Protein AF-A0A183Q4T2-F1 (afdb_monomer)

Foldseek 3Di:
DDPPPDDDPPLVQWDADPVRQDIDGDDDLWAFDDDDPDDDDDDDDDDDDDDPDDPPGHDQDDDDDDPPDDGGHHPPD

Organism: NCBI:txid31246

Radius of gyration: 13.68 Å; Cα contacts (8 Å, |Δi|>4): 52; chains: 1; bounding box: 33×28×32 Å

Secondary structure (DSSP, 8-state):
--TT-SPPPPBTTEEE-TTS--EEE-SSS-------S----SS------------S-S--------TT--SSS-TT-

Structure (mmCIF, N/CA/C/O backbone):
data_AF-A0A183Q4T2-F1
#
_entry.id   AF-A0A183Q4T2-F1
#
loop_
_atom_site.group_PDB
_atom_site.id
_atom_site.type_symbol
_atom_site.label_atom_id
_atom_site.label_alt_id
_atom_site.label_comp_id
_atom_site.label_asym_id
_atom_site.label_entity_id
_atom_site.label_seq_id
_atom_site.pdbx_PDB_ins_code
_atom_site.Cartn_x
_atom_site.Cartn_y
_atom_site.Cartn_z
_atom_site.occupancy
_atom_site.B_iso_or_equiv
_atom_site.auth_seq_id
_atom_site.auth_comp_id
_atom_site.auth_asym_id
_atom_site.auth_atom_id
_atom_site.pdbx_PDB_model_num
ATOM 1 N N . MET A 1 1 ? 19.378 20.097 -3.378 1.00 36.38 1 MET A N 1
ATOM 2 C CA . MET A 1 1 ? 18.435 19.963 -2.248 1.00 36.38 1 MET A CA 1
ATOM 3 C C . MET A 1 1 ? 17.122 19.466 -2.819 1.00 36.38 1 MET A C 1
ATOM 5 O O . MET A 1 1 ? 16.557 20.156 -3.655 1.00 36.38 1 MET A O 1
ATOM 9 N N . ASN A 1 2 ? 16.722 18.239 -2.484 1.00 38.09 2 ASN A N 1
ATOM 10 C CA . ASN A 1 2 ? 15.482 17.636 -2.968 1.00 38.09 2 ASN A CA 1
ATOM 11 C C . ASN A 1 2 ? 14.319 18.185 -2.115 1.00 38.09 2 ASN A C 1
ATOM 13 O O . ASN A 1 2 ? 14.358 17.996 -0.901 1.00 38.09 2 ASN A O 1
ATOM 17 N N . PRO A 1 3 ? 13.320 18.879 -2.686 1.00 42.75 3 PRO A N 1
ATOM 18 C CA . PRO A 1 3 ? 12.222 19.487 -1.924 1.00 42.75 3 PRO A CA 1
ATOM 19 C C . PRO A 1 3 ? 11.253 18.474 -1.279 1.00 42.75 3 PRO A C 1
ATOM 21 O O . PRO A 1 3 ? 10.281 18.879 -0.652 1.00 42.75 3 PRO A O 1
ATOM 24 N N . LEU A 1 4 ? 11.516 17.169 -1.403 1.00 50.72 4 LEU A N 1
ATOM 25 C CA . LEU A 1 4 ? 10.677 16.083 -0.889 1.00 50.72 4 LEU A CA 1
ATOM 26 C C . LEU A 1 4 ? 11.041 15.604 0.530 1.00 50.72 4 LEU A C 1
ATOM 28 O O . LEU A 1 4 ? 10.414 14.680 1.028 1.00 50.72 4 LEU A O 1
ATOM 32 N N . SER A 1 5 ? 12.028 16.206 1.204 1.00 49.81 5 SER A N 1
ATOM 33 C CA . SER A 1 5 ? 12.470 15.773 2.545 1.00 49.81 5 SER A CA 1
ATOM 34 C C . SER A 1 5 ? 11.718 16.433 3.714 1.00 49.81 5 SER A C 1
ATOM 36 O O . SER A 1 5 ? 12.225 16.452 4.836 1.00 49.81 5 SER A O 1
ATOM 38 N N . GLY A 1 6 ? 10.555 17.039 3.465 1.00 43.97 6 GLY A N 1
ATOM 39 C CA . GLY A 1 6 ? 9.686 17.555 4.526 1.00 43.97 6 GLY A CA 1
ATOM 40 C C . GLY A 1 6 ? 8.815 16.438 5.110 1.00 43.97 6 GLY A C 1
ATOM 41 O O . GLY A 1 6 ? 8.436 15.535 4.364 1.00 43.97 6 GLY A O 1
ATOM 42 N N . PRO A 1 7 ? 8.470 16.470 6.413 1.00 50.00 7 PRO A N 1
ATOM 43 C CA . PRO A 1 7 ? 7.499 15.529 6.956 1.00 50.00 7 PRO A CA 1
ATOM 44 C C . PRO A 1 7 ? 6.192 15.678 6.169 1.00 50.00 7 PRO A C 1
ATOM 46 O O . PRO A 1 7 ? 5.695 16.795 5.996 1.00 50.00 7 PRO A O 1
ATOM 49 N N . ALA A 1 8 ? 5.668 14.563 5.654 1.00 51.12 8 ALA A N 1
ATOM 50 C CA . ALA A 1 8 ? 4.389 14.560 4.962 1.00 51.12 8 ALA A CA 1
ATOM 51 C C . ALA A 1 8 ? 3.329 15.212 5.872 1.00 51.12 8 ALA A C 1
ATOM 53 O O . ALA A 1 8 ? 3.339 14.961 7.083 1.00 51.12 8 ALA A O 1
ATOM 54 N N . PRO A 1 9 ? 2.445 16.075 5.334 1.00 49.47 9 PRO A N 1
ATOM 55 C CA . PRO A 1 9 ? 1.386 16.670 6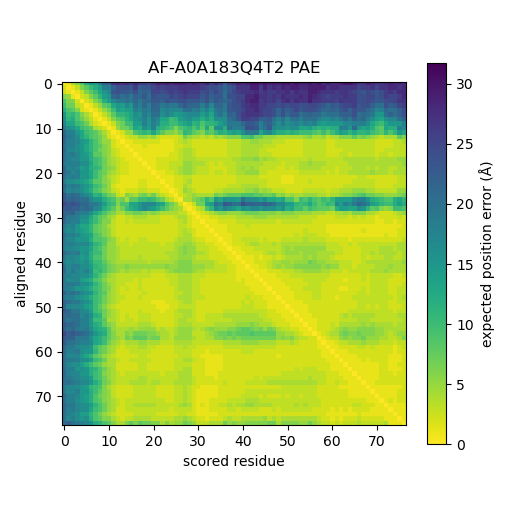.134 1.00 49.47 9 PRO A CA 1
ATOM 56 C C . PRO A 1 9 ? 0.589 15.557 6.829 1.00 49.47 9 PRO A C 1
ATOM 58 O O . PRO A 1 9 ? 0.413 14.488 6.234 1.00 49.47 9 PRO A O 1
ATOM 61 N N . PRO A 1 10 ? 0.129 15.777 8.074 1.00 56.12 10 PRO A N 1
ATOM 62 C CA . PRO A 1 10 ? -0.632 14.775 8.801 1.00 56.12 10 PRO A CA 1
ATOM 63 C C . PRO A 1 10 ? -1.816 14.337 7.943 1.00 56.12 10 PRO A C 1
ATOM 65 O O . PRO A 1 10 ? -2.643 15.151 7.527 1.00 56.12 10 PRO A O 1
ATOM 68 N N . ILE A 1 11 ? -1.864 13.046 7.631 1.00 63.72 11 ILE A N 1
ATOM 69 C CA . ILE A 1 11 ? -2.997 12.471 6.924 1.00 63.72 11 ILE A CA 1
ATOM 70 C C . ILE A 1 11 ? -4.091 12.361 7.970 1.00 63.72 11 ILE A C 1
ATOM 72 O O . ILE A 1 11 ? -3.991 11.543 8.879 1.00 63.72 11 ILE A O 1
ATOM 76 N N . ASN A 1 12 ? -5.098 13.230 7.893 1.00 74.19 12 ASN A N 1
ATOM 77 C CA . ASN A 1 12 ? -6.215 13.204 8.833 1.00 74.19 12 ASN A CA 1
ATOM 78 C C . ASN A 1 12 ? -6.787 11.784 8.899 1.00 74.19 12 ASN A C 1
ATOM 80 O O . ASN A 1 12 ? -7.340 11.306 7.911 1.00 74.19 12 ASN A O 1
ATOM 84 N N . GLY A 1 13 ? -6.640 11.126 10.047 1.00 84.00 13 GLY A N 1
ATOM 85 C CA . GLY A 1 13 ? -7.131 9.771 10.282 1.00 84.00 13 GLY A CA 1
ATOM 86 C C . GLY A 1 13 ? -6.112 8.638 10.105 1.00 84.00 13 GLY A C 1
ATOM 87 O O . GLY A 1 13 ? -6.430 7.506 10.449 1.00 84.00 13 GLY A O 1
ATOM 88 N N . LEU A 1 14 ? -4.888 8.894 9.623 1.00 90.06 14 LEU A N 1
ATOM 89 C CA . LEU A 1 14 ? -3.823 7.886 9.511 1.00 90.06 14 LEU A CA 1
ATOM 90 C C . LEU A 1 14 ? -2.533 8.372 10.182 1.00 90.06 14 LEU A C 1
ATOM 92 O O . LEU A 1 14 ? -2.070 9.488 9.949 1.00 90.06 14 LEU A O 1
ATOM 96 N N . LYS A 1 15 ? -1.899 7.502 10.970 1.00 90.88 15 LYS A N 1
ATOM 97 C CA . LYS A 1 15 ? -0.559 7.720 11.521 1.00 90.88 15 LYS A CA 1
ATOM 98 C C . LYS A 1 15 ? 0.414 6.703 10.953 1.00 90.88 15 LYS A C 1
ATOM 100 O O . LYS A 1 15 ? 0.231 5.499 11.126 1.00 90.88 15 LYS A O 1
ATOM 105 N N . LEU A 1 16 ? 1.468 7.230 10.345 1.00 91.81 16 LEU A N 1
ATOM 106 C CA . LEU A 1 16 ? 2.633 6.491 9.883 1.00 91.81 16 LEU A CA 1
ATOM 107 C C . LEU A 1 16 ? 3.693 6.443 10.995 1.00 91.81 16 LEU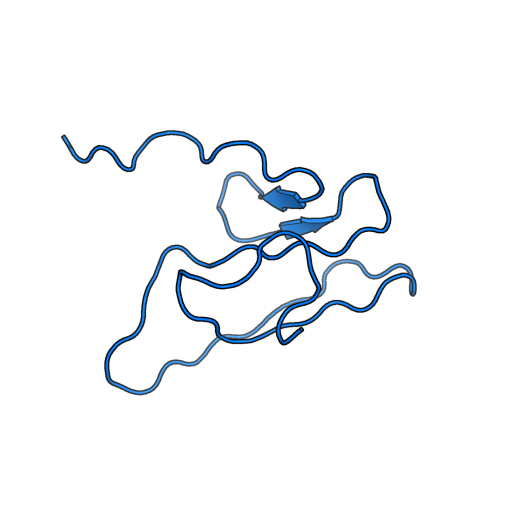 A C 1
ATOM 109 O O . LEU A 1 16 ? 3.903 7.433 11.705 1.00 91.81 16 LEU A O 1
ATOM 113 N N . SER A 1 17 ? 4.342 5.297 11.168 1.00 93.69 17 SER A N 1
ATOM 114 C CA . SER A 1 17 ? 5.518 5.144 12.024 1.00 93.69 17 SER A CA 1
ATOM 115 C C . SER A 1 17 ? 6.710 5.939 11.484 1.00 93.69 17 SER A C 1
ATOM 117 O O . SER A 1 17 ? 6.765 6.323 10.318 1.00 93.69 17 SER A O 1
ATOM 119 N N . SER A 1 18 ? 7.700 6.198 12.338 1.00 91.75 18 SER A N 1
ATOM 120 C CA . SER A 1 18 ? 8.887 6.974 11.955 1.00 91.75 18 SER A CA 1
ATOM 121 C C . SER A 1 18 ? 9.751 6.304 10.885 1.00 91.75 18 SER A C 1
ATOM 123 O O . SER A 1 18 ? 10.489 6.995 10.193 1.00 91.75 18 SER A O 1
ATOM 125 N N . ASP A 1 19 ? 9.689 4.976 10.775 1.00 93.00 19 ASP A N 1
ATOM 126 C CA . ASP A 1 19 ? 10.390 4.199 9.749 1.00 93.00 19 ASP A CA 1
ATOM 127 C C . ASP A 1 19 ? 9.603 4.083 8.433 1.00 93.00 19 ASP A C 1
ATOM 129 O O . ASP A 1 19 ? 10.138 3.577 7.453 1.00 93.00 19 ASP A O 1
ATOM 133 N N . GLY A 1 20 ? 8.355 4.563 8.393 1.00 90.62 20 GLY A N 1
ATOM 134 C CA . GLY A 1 20 ? 7.505 4.492 7.209 1.00 90.62 20 GLY A CA 1
ATOM 135 C C . GLY A 1 20 ? 6.905 3.111 6.920 1.00 90.62 20 GLY A C 1
ATOM 136 O O . GLY A 1 20 ? 6.254 2.959 5.889 1.00 90.62 20 GLY A O 1
ATOM 137 N N . CYS A 1 21 ? 7.087 2.120 7.799 1.00 92.25 21 CYS A N 1
ATOM 138 C CA . CYS A 1 21 ? 6.710 0.725 7.534 1.00 92.25 21 CYS A CA 1
ATOM 139 C C . CYS A 1 21 ? 5.401 0.278 8.203 1.00 92.25 21 CYS A C 1
ATOM 141 O O . CYS A 1 21 ? 4.836 -0.740 7.805 1.00 92.25 21 CYS A O 1
ATOM 143 N N . THR A 1 22 ? 4.889 1.032 9.179 1.00 94.62 22 THR A N 1
ATOM 144 C CA . THR A 1 22 ? 3.662 0.696 9.914 1.00 94.62 22 THR A CA 1
ATOM 145 C C . THR A 1 22 ? 2.672 1.850 9.848 1.00 94.62 22 THR A C 1
ATOM 147 O O . THR A 1 22 ? 2.989 3.000 10.157 1.00 94.62 22 THR A O 1
ATOM 150 N N . ILE A 1 23 ? 1.434 1.539 9.471 1.00 93.62 23 ILE A N 1
ATOM 151 C CA . ILE A 1 23 ? 0.343 2.508 9.361 1.00 93.62 23 ILE A CA 1
ATOM 152 C C . ILE A 1 23 ? -0.770 2.084 10.309 1.00 93.62 23 ILE A C 1
ATOM 154 O O . ILE A 1 23 ? -1.166 0.923 10.337 1.00 93.62 23 ILE A O 1
ATOM 158 N N . SER A 1 24 ? -1.295 3.041 11.067 1.00 91.62 24 SER A N 1
ATOM 159 C CA . SER A 1 24 ? -2.460 2.848 11.931 1.00 91.62 24 SER A CA 1
ATOM 160 C C . SER A 1 24 ? -3.532 3.874 11.597 1.00 91.62 24 SER A C 1
ATOM 162 O O . SER A 1 24 ? -3.226 5.053 11.404 1.00 91.62 24 SER A O 1
ATOM 164 N N . ALA A 1 25 ? -4.788 3.437 11.541 1.00 88.69 25 ALA A N 1
ATOM 165 C CA . ALA A 1 25 ? -5.915 4.357 11.537 1.00 88.69 25 ALA A CA 1
ATOM 166 C C . ALA A 1 25 ? -6.064 4.995 12.925 1.00 88.69 25 ALA A C 1
ATOM 168 O O . ALA A 1 25 ? -5.862 4.340 13.949 1.00 88.69 25 ALA A O 1
ATOM 169 N N . GLN A 1 26 ? -6.378 6.285 12.962 1.00 83.75 26 GLN A N 1
ATOM 170 C CA . GLN A 1 26 ? -6.560 7.056 14.185 1.00 83.75 26 GLN A CA 1
ATOM 171 C C . GLN A 1 26 ? -7.859 7.846 14.124 1.00 83.75 26 GLN A C 1
ATOM 173 O O . GLN A 1 26 ? -8.121 8.524 13.139 1.00 83.75 26 GLN A O 1
ATOM 178 N N . GLY A 1 27 ? -8.620 7.856 15.214 1.00 74.38 27 GLY A N 1
ATOM 179 C CA . GLY A 1 27 ? -9.820 8.686 15.298 1.00 74.38 27 GLY A CA 1
ATOM 180 C C . GLY A 1 27 ? -10.989 8.129 14.483 1.00 74.38 27 GLY A C 1
ATOM 181 O O . GLY A 1 27 ? -11.411 7.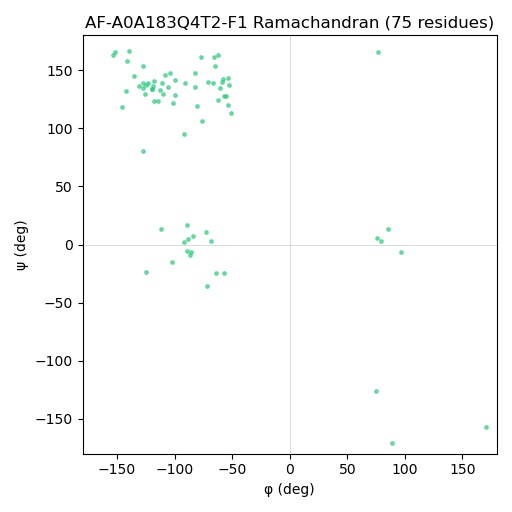001 14.728 1.00 74.38 27 GLY A O 1
ATOM 182 N N . ASP A 1 28 ? -11.549 8.958 13.599 1.00 62.62 28 ASP A N 1
ATOM 183 C CA . ASP A 1 28 ? -12.859 8.756 12.971 1.00 62.62 28 ASP A CA 1
ATOM 184 C C . ASP A 1 28 ? -12.946 7.523 12.059 1.00 62.62 28 ASP A C 1
ATOM 186 O O . ASP A 1 28 ? -11.973 7.085 11.452 1.00 62.62 28 ASP A O 1
ATOM 190 N N . LEU A 1 29 ? -14.169 7.001 11.923 1.00 68.50 29 LEU A N 1
ATOM 191 C CA . LEU A 1 29 ? -14.538 5.829 11.114 1.00 68.50 29 LEU A CA 1
ATOM 192 C C . LEU A 1 29 ? -14.516 6.084 9.592 1.00 68.50 29 LEU A C 1
ATOM 194 O O . LEU A 1 29 ? -15.061 5.283 8.834 1.00 68.50 29 LEU A O 1
ATOM 198 N N . GLU A 1 30 ? -13.967 7.212 9.139 1.00 85.56 30 GLU A N 1
ATOM 199 C CA . GLU A 1 30 ? -13.912 7.540 7.715 1.00 85.56 30 GLU A CA 1
ATOM 200 C C . GLU A 1 30 ? -12.736 6.849 7.030 1.00 85.56 30 GLU A C 1
ATOM 202 O O . GLU A 1 30 ? -11.601 6.888 7.507 1.00 85.56 30 GLU A O 1
ATOM 207 N N . ASP A 1 31 ? -12.996 6.287 5.853 1.00 89.38 31 ASP A N 1
ATOM 208 C CA . ASP A 1 31 ? -11.949 5.692 5.037 1.00 89.38 31 ASP A CA 1
ATOM 209 C C . ASP A 1 31 ? -10.970 6.756 4.519 1.00 89.38 31 ASP A C 1
ATOM 211 O O . ASP A 1 31 ? -11.341 7.852 4.079 1.00 89.38 31 ASP A O 1
ATOM 215 N N . ARG A 1 32 ? -9.685 6.401 4.546 1.00 92.50 32 ARG A N 1
ATOM 216 C CA . ARG A 1 32 ? -8.582 7.230 4.061 1.00 92.50 32 ARG A CA 1
ATOM 217 C C . ARG A 1 32 ? -7.620 6.387 3.239 1.00 92.50 32 ARG A C 1
ATOM 219 O O . ARG A 1 32 ? -7.368 5.231 3.571 1.00 92.50 32 ARG A O 1
ATOM 226 N N . VAL A 1 33 ? -7.035 6.990 2.204 1.00 93.88 33 VAL A N 1
ATOM 227 C CA . VAL A 1 33 ? -5.993 6.350 1.384 1.00 93.88 33 VAL A CA 1
ATOM 228 C C . VAL A 1 33 ? -4.647 7.016 1.629 1.00 93.88 33 VAL A C 1
ATOM 230 O O . VAL A 1 33 ? -4.497 8.232 1.494 1.00 93.88 33 VAL A O 1
ATOM 233 N N . LEU A 1 34 ? -3.648 6.186 1.915 1.00 94.25 34 LEU A N 1
ATOM 234 C CA . LEU A 1 34 ? -2.234 6.534 1.860 1.00 94.25 34 LEU A CA 1
ATOM 235 C C . LEU A 1 34 ? -1.590 5.782 0.689 1.00 94.25 34 LEU A C 1
ATOM 237 O O . LEU A 1 34 ? -1.891 4.614 0.454 1.00 94.25 34 LEU A O 1
ATOM 241 N N . LEU A 1 35 ? -0.711 6.464 -0.044 1.00 94.88 35 LEU A N 1
ATOM 242 C CA . LEU A 1 35 ? 0.103 5.869 -1.102 1.00 94.88 35 LEU A CA 1
ATOM 243 C C . LEU A 1 35 ? 1.536 5.688 -0.606 1.00 94.88 35 LEU A C 1
ATOM 245 O O . LEU A 1 35 ? 2.026 6.520 0.157 1.00 94.88 35 LEU A O 1
ATOM 249 N N . GLY A 1 36 ? 2.201 4.636 -1.084 1.00 92.62 36 GLY A N 1
ATOM 250 C CA . GLY A 1 36 ? 3.652 4.515 -0.963 1.00 92.62 36 GLY A CA 1
ATOM 251 C C . GLY A 1 36 ? 4.376 5.636 -1.715 1.00 92.62 36 GLY A C 1
ATOM 252 O O . GLY A 1 36 ? 3.802 6.314 -2.570 1.00 92.62 36 GLY A O 1
ATOM 253 N N . ASP A 1 37 ? 5.648 5.828 -1.393 1.00 90.69 37 ASP A N 1
ATOM 254 C CA . ASP A 1 37 ? 6.518 6.845 -1.991 1.00 90.69 37 ASP A CA 1
ATOM 255 C C . ASP A 1 37 ? 7.205 6.381 -3.289 1.00 90.69 37 ASP A C 1
ATOM 257 O O . ASP A 1 37 ? 7.785 7.194 -4.012 1.00 90.69 37 ASP A O 1
ATOM 261 N N . VAL A 1 38 ? 7.092 5.094 -3.627 1.00 91.88 38 VAL A N 1
ATOM 262 C CA . VAL A 1 38 ? 7.597 4.511 -4.874 1.00 91.88 38 VAL A CA 1
ATOM 263 C C . VAL A 1 38 ? 6.468 4.360 -5.893 1.00 91.88 38 VAL A C 1
ATOM 265 O O . VAL A 1 38 ? 5.428 3.764 -5.621 1.00 91.88 38 VAL A O 1
ATOM 268 N N . CYS A 1 39 ? 6.699 4.871 -7.103 1.00 94.62 39 CYS A N 1
ATOM 269 C CA . CYS A 1 39 ? 5.826 4.662 -8.257 1.00 94.62 39 CYS A CA 1
ATOM 270 C C . CYS A 1 39 ? 6.399 3.569 -9.165 1.00 94.62 39 CYS A C 1
ATOM 272 O O . CYS A 1 39 ? 7.603 3.533 -9.414 1.00 94.62 39 CYS A O 1
ATOM 274 N N . PHE A 1 40 ? 5.527 2.728 -9.719 1.00 94.81 40 PHE A N 1
ATOM 275 C CA . PHE A 1 40 ? 5.900 1.698 -10.688 1.00 94.81 40 PHE A CA 1
ATOM 276 C C . PHE A 1 40 ? 5.463 2.101 -12.098 1.00 94.81 40 PHE A C 1
ATOM 278 O O . PHE A 1 40 ? 4.333 2.546 -12.296 1.00 94.81 40 PHE A O 1
ATOM 285 N N . SER A 1 41 ? 6.342 1.912 -13.080 1.00 95.62 41 SER A N 1
ATOM 286 C CA . SER A 1 41 ? 6.045 2.135 -14.505 1.00 95.62 41 SER A CA 1
ATOM 287 C C . SER A 1 41 ? 6.318 0.912 -15.380 1.00 95.62 41 SER A C 1
ATOM 289 O O . SER A 1 41 ? 5.732 0.789 -16.451 1.00 95.62 41 SER A O 1
ATOM 291 N N . GLU A 1 42 ? 7.192 0.006 -14.936 1.00 96.69 42 GLU A N 1
ATOM 292 C CA . GLU A 1 42 ? 7.583 -1.207 -15.656 1.00 96.69 42 GLU A CA 1
ATOM 293 C C . GLU A 1 42 ? 8.052 -2.309 -14.692 1.00 96.69 42 GLU A C 1
ATOM 295 O O . GLU A 1 42 ? 8.382 -2.030 -13.538 1.00 96.69 42 GLU A O 1
ATOM 300 N N . GLY A 1 43 ? 8.098 -3.556 -15.171 1.00 97.25 43 GLY A N 1
ATOM 301 C CA . GLY A 1 43 ? 8.557 -4.721 -14.405 1.00 97.25 43 GLY A CA 1
ATOM 302 C C . GLY A 1 43 ? 7.464 -5.434 -13.601 1.00 97.25 43 GLY A C 1
ATOM 303 O O . GLY A 1 43 ? 6.272 -5.176 -13.766 1.00 97.25 43 GLY A O 1
ATOM 304 N N . ILE A 1 44 ? 7.889 -6.371 -12.746 1.00 97.69 44 ILE A N 1
ATOM 305 C CA . ILE A 1 44 ? 7.026 -7.132 -11.833 1.00 97.69 44 ILE A CA 1
ATOM 306 C C . ILE A 1 44 ? 7.461 -6.806 -10.409 1.00 97.69 44 ILE A C 1
ATOM 308 O O . ILE A 1 44 ? 8.622 -7.008 -10.056 1.00 97.69 44 ILE A O 1
ATOM 312 N N . HIS A 1 45 ? 6.519 -6.328 -9.601 1.00 97.19 45 HIS A N 1
ATOM 313 C CA . HIS A 1 45 ? 6.755 -5.911 -8.221 1.00 97.19 45 HIS A CA 1
ATOM 314 C C . HIS A 1 45 ? 5.906 -6.764 -7.288 1.00 97.19 45 HIS A C 1
ATOM 316 O O . HIS A 1 45 ? 4.734 -7.013 -7.571 1.00 97.19 45 HIS A O 1
ATOM 322 N N . TYR A 1 46 ? 6.507 -7.216 -6.192 1.00 96.19 46 TYR A N 1
ATOM 323 C CA . TYR A 1 46 ? 5.850 -8.016 -5.166 1.00 96.19 46 TYR A CA 1
ATOM 324 C C . TYR A 1 46 ? 6.081 -7.377 -3.805 1.00 96.19 46 TYR A C 1
ATOM 326 O O . TYR A 1 46 ? 7.187 -6.924 -3.505 1.00 96.19 46 TYR A O 1
ATOM 334 N N . TRP A 1 47 ? 5.041 -7.365 -2.985 1.00 95.38 47 TRP A N 1
ATOM 335 C CA . TRP A 1 47 ? 5.105 -6.946 -1.597 1.00 95.38 47 TRP A CA 1
ATOM 336 C C . TRP A 1 47 ? 4.031 -7.678 -0.801 1.00 95.38 47 TRP A C 1
ATOM 338 O O . TRP A 1 47 ? 3.094 -8.256 -1.355 1.00 95.38 47 TRP A O 1
ATOM 348 N N . GLU A 1 48 ? 4.168 -7.613 0.514 1.00 96.75 48 GLU A N 1
ATOM 349 C CA . GLU A 1 48 ? 3.245 -8.209 1.468 1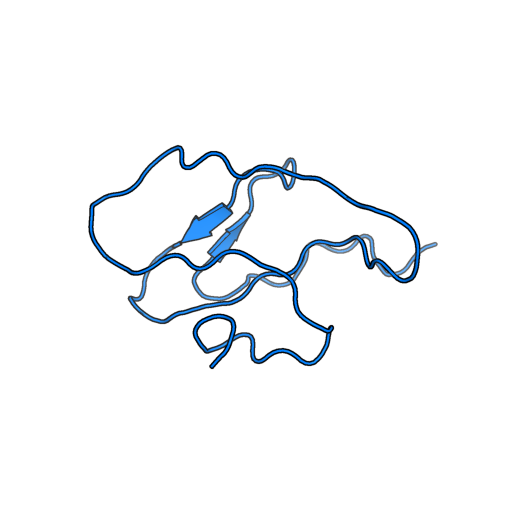.00 96.75 48 GLU A CA 1
ATOM 350 C C . GLU A 1 48 ? 2.805 -7.146 2.471 1.00 96.75 48 GLU A C 1
ATOM 352 O O . GLU A 1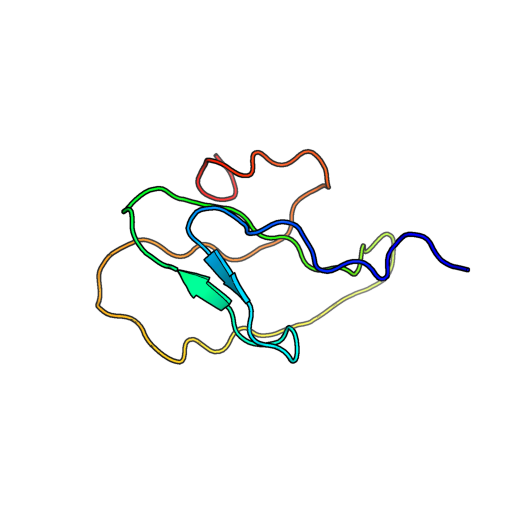 48 ? 3.528 -6.185 2.738 1.00 96.75 48 GLU A O 1
ATOM 357 N N . TRP A 1 49 ? 1.618 -7.333 3.040 1.00 94.81 49 TRP A N 1
ATOM 358 C CA . TRP A 1 49 ? 1.1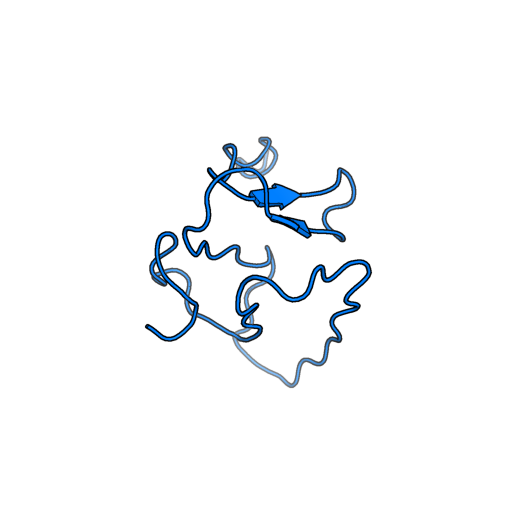45 -6.545 4.171 1.00 94.81 49 TRP A CA 1
ATOM 359 C C . TRP A 1 49 ? 1.045 -7.445 5.395 1.00 94.81 49 TRP A C 1
ATOM 361 O O . TRP A 1 49 ? 0.463 -8.528 5.326 1.00 94.81 49 TRP A O 1
ATOM 371 N N . ASN A 1 50 ? 1.574 -6.977 6.523 1.00 96.44 50 ASN A N 1
ATOM 372 C CA . ASN A 1 50 ? 1.372 -7.606 7.820 1.00 96.44 50 ASN A CA 1
ATOM 373 C C . ASN A 1 50 ? 0.317 -6.816 8.604 1.00 96.44 50 ASN A C 1
ATOM 375 O O . ASN A 1 50 ? 0.481 -5.619 8.838 1.00 96.44 50 ASN A O 1
ATOM 379 N N . VAL A 1 51 ? -0.769 -7.479 9.005 1.00 95.06 51 VAL A N 1
ATOM 380 C CA . VAL A 1 51 ? -1.804 -6.877 9.851 1.00 95.06 51 VAL A CA 1
ATOM 381 C C . VAL A 1 51 ? -1.469 -7.169 11.309 1.00 95.06 51 VAL A C 1
ATOM 383 O O . VAL A 1 51 ? -1.807 -8.224 11.839 1.00 95.06 51 VAL A O 1
ATOM 386 N N . GLU A 1 52 ? -0.802 -6.216 11.957 1.00 95.44 52 GLU A N 1
ATOM 387 C CA . GLU A 1 52 ? -0.373 -6.347 13.356 1.00 95.44 52 GLU A CA 1
ATOM 388 C C . GLU A 1 52 ? -1.542 -6.266 14.349 1.00 95.44 52 GLU A C 1
ATOM 390 O O . GLU A 1 52 ? -1.532 -6.933 15.383 1.00 95.44 52 GLU A O 1
ATOM 395 N N . GLN A 1 53 ? -2.551 -5.438 14.054 1.00 92.50 53 GLN A N 1
ATOM 396 C CA . GLN A 1 53 ? -3.727 -5.231 14.900 1.00 92.50 53 GLN A CA 1
ATOM 397 C C . GLN A 1 53 ? -4.979 -5.068 14.037 1.00 92.50 53 GLN A C 1
ATOM 399 O O . GLN A 1 53 ? -4.994 -4.281 13.093 1.00 92.50 53 GLN A O 1
ATOM 404 N N . TYR A 1 54 ? -6.043 -5.790 14.390 1.00 91.94 54 TYR A N 1
ATOM 405 C CA . TYR A 1 54 ? -7.365 -5.643 13.790 1.00 91.94 54 TYR A CA 1
ATOM 406 C C . TYR A 1 54 ? -8.430 -5.896 14.855 1.00 91.94 54 TYR A C 1
ATOM 408 O O . TYR A 1 54 ? -8.501 -6.982 15.428 1.00 91.94 54 TYR A O 1
ATOM 416 N N . ASP A 1 55 ? -9.246 -4.885 15.142 1.00 89.81 55 ASP A N 1
ATOM 417 C CA . ASP A 1 55 ? -10.285 -4.940 16.176 1.00 89.81 55 ASP A CA 1
ATOM 418 C C . ASP A 1 55 ? -11.631 -5.481 15.650 1.00 89.81 55 ASP A C 1
ATOM 420 O O . ASP A 1 55 ? -12.627 -5.496 16.377 1.00 89.81 55 ASP A O 1
ATOM 424 N N . GLY A 1 56 ? -11.672 -5.923 14.387 1.00 88.44 56 GLY A N 1
ATOM 425 C CA . GLY A 1 56 ? -12.881 -6.392 13.710 1.00 88.44 56 GLY A CA 1
ATOM 426 C C . GLY A 1 56 ? -13.791 -5.271 13.202 1.00 88.44 56 GLY A C 1
ATOM 427 O O . GLY A 1 56 ? -14.868 -5.561 12.679 1.00 88.44 56 GLY A O 1
ATOM 428 N N . LYS A 1 57 ? -13.396 -4.003 13.358 1.00 81.75 57 LYS A N 1
ATOM 429 C CA . LYS A 1 57 ? -14.137 -2.837 12.875 1.00 81.75 57 LYS A CA 1
ATOM 430 C C . LYS A 1 57 ? -13.398 -2.220 11.690 1.00 81.75 57 LYS A C 1
ATOM 432 O O . LYS A 1 57 ? -12.175 -2.231 11.608 1.00 81.75 57 LYS A O 1
ATOM 437 N N . GLY A 1 58 ? -14.162 -1.686 10.742 1.00 82.62 58 GLY A N 1
ATOM 438 C CA . GLY A 1 58 ? -13.612 -1.172 9.488 1.00 82.62 58 GLY A CA 1
ATOM 439 C C . GLY A 1 58 ? -13.240 -2.272 8.487 1.00 82.62 58 GLY A C 1
ATOM 440 O O . GLY A 1 58 ? -13.196 -3.466 8.801 1.00 82.62 58 GLY A O 1
ATOM 441 N N . GLN A 1 59 ? -13.024 -1.851 7.244 1.00 88.19 59 GLN A N 1
ATOM 442 C CA . GLN A 1 59 ? -12.773 -2.727 6.100 1.00 88.19 59 GLN A CA 1
ATOM 443 C C . GLN A 1 59 ? -11.484 -2.274 5.397 1.00 88.19 59 GLN A C 1
ATOM 445 O O . GLN A 1 59 ? -11.554 -1.545 4.405 1.00 88.19 59 GLN A O 1
ATOM 450 N N . PRO A 1 60 ? -10.296 -2.649 5.916 1.00 91.56 60 PRO A N 1
ATOM 451 C CA . PRO A 1 60 ? -9.040 -2.238 5.303 1.00 91.56 60 PRO A CA 1
ATOM 452 C C . PRO A 1 60 ? -8.954 -2.774 3.872 1.00 91.56 60 PRO A C 1
ATOM 454 O O . PRO A 1 60 ? -9.255 -3.938 3.604 1.00 91.56 60 PRO A O 1
ATOM 457 N N . SER A 1 61 ? -8.539 -1.907 2.953 1.00 94.31 61 SER A N 1
ATOM 458 C CA . SER A 1 61 ? -8.358 -2.232 1.540 1.00 94.31 61 SER A CA 1
ATOM 459 C C . SER A 1 61 ? -6.905 -2.009 1.151 1.00 94.31 61 SER A C 1
ATOM 461 O O . SER A 1 61 ? -6.324 -0.971 1.463 1.00 94.31 61 SER A O 1
ATOM 463 N N . PHE A 1 62 ? -6.331 -2.976 0.445 1.00 9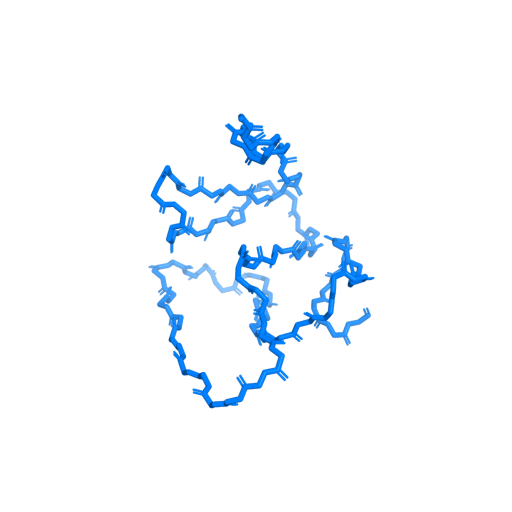5.94 62 PHE A N 1
ATOM 464 C CA . PHE A 1 62 ? -4.934 -2.972 0.026 1.00 95.94 62 PHE A CA 1
ATOM 465 C C . PHE A 1 62 ? -4.854 -3.102 -1.494 1.00 95.94 62 PHE A C 1
ATOM 467 O O . PHE A 1 62 ? -5.612 -3.869 -2.090 1.00 95.94 62 PHE A O 1
ATOM 474 N N . GLY A 1 63 ? -3.955 -2.364 -2.143 1.00 95.94 63 GLY A N 1
ATOM 475 C CA . GLY A 1 63 ? -3.842 -2.431 -3.596 1.00 95.94 63 GLY A CA 1
ATOM 476 C C . GLY A 1 63 ? -2.932 -1.375 -4.203 1.00 95.94 63 GLY A C 1
ATOM 477 O O . GLY A 1 63 ? -2.042 -0.841 -3.547 1.00 95.94 63 GLY A O 1
ATOM 478 N N . ILE A 1 64 ? -3.178 -1.101 -5.481 1.00 96.31 64 ILE A N 1
ATOM 479 C CA . ILE A 1 64 ? -2.432 -0.151 -6.307 1.00 96.31 64 ILE A CA 1
ATOM 480 C C . ILE A 1 64 ? -3.393 0.950 -6.737 1.00 96.31 64 ILE A C 1
ATOM 482 O O . ILE A 1 64 ? -4.539 0.673 -7.093 1.00 96.31 64 ILE A O 1
ATOM 486 N N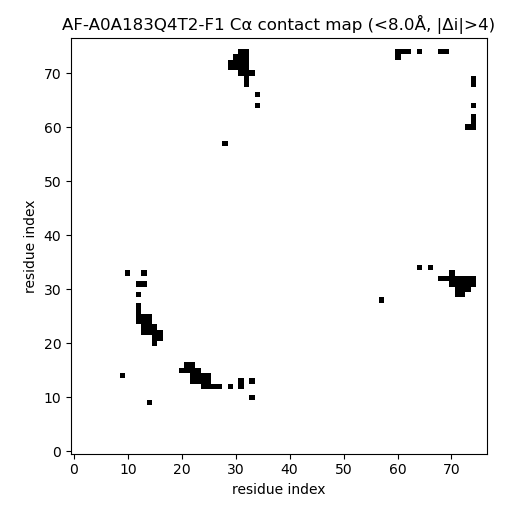 . ALA A 1 65 ? -2.923 2.192 -6.747 1.00 96.94 65 ALA A N 1
ATOM 487 C CA . ALA A 1 65 ? -3.666 3.305 -7.309 1.00 96.94 65 ALA A CA 1
ATOM 488 C C . ALA A 1 65 ? -2.730 4.263 -8.042 1.00 96.94 65 ALA A C 1
ATOM 490 O O . ALA A 1 65 ? -1.531 4.320 -7.771 1.00 96.94 65 ALA A O 1
ATOM 491 N N . LEU A 1 66 ? -3.301 5.038 -8.958 1.00 96.00 66 LEU A N 1
ATOM 492 C CA . LEU A 1 66 ? -2.601 6.166 -9.557 1.00 96.00 66 LEU A CA 1
ATOM 493 C C . LEU A 1 66 ? -2.579 7.354 -8.580 1.00 96.00 66 LEU A C 1
ATOM 495 O O . LEU A 1 66 ? -3.401 7.440 -7.665 1.00 96.00 66 LEU A O 1
ATOM 499 N N . ALA A 1 67 ? -1.671 8.304 -8.806 1.00 94.44 67 ALA A N 1
ATOM 500 C CA . ALA A 1 67 ? -1.469 9.458 -7.925 1.00 94.44 67 ALA A CA 1
ATOM 501 C C . ALA A 1 67 ? -2.733 10.321 -7.712 1.00 94.44 67 ALA A C 1
ATOM 503 O O . ALA A 1 67 ? -2.843 10.996 -6.690 1.00 94.44 67 ALA A O 1
ATOM 504 N N . GLN A 1 68 ? -3.688 10.289 -8.648 1.00 94.81 68 GLN A N 1
ATOM 505 C CA . GLN A 1 68 ? -4.953 11.029 -8.586 1.00 94.81 68 GLN A CA 1
ATOM 506 C C . GLN A 1 68 ? -6.073 10.347 -7.780 1.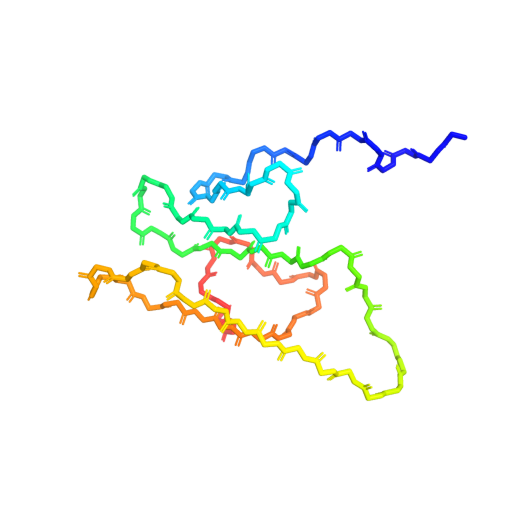00 94.81 68 GLN A C 1
ATOM 508 O O . GLN A 1 68 ? -7.213 10.804 -7.836 1.00 94.81 68 GLN A O 1
ATOM 513 N N . VAL A 1 69 ? -5.799 9.243 -7.077 1.00 96.25 69 VAL A N 1
ATOM 514 C CA . VAL A 1 69 ? -6.810 8.559 -6.252 1.00 96.25 69 VAL A CA 1
ATOM 515 C C . VAL A 1 69 ? -7.405 9.493 -5.187 1.00 96.25 69 VAL A C 1
ATOM 517 O O . VAL A 1 69 ? -6.695 10.306 -4.589 1.00 96.25 69 VAL A O 1
ATOM 520 N N . SER A 1 70 ? -8.710 9.358 -4.931 1.00 95.12 70 SER A N 1
ATOM 521 C CA . SER A 1 70 ? -9.386 10.049 -3.824 1.00 95.12 70 SER A CA 1
ATOM 522 C C . SER A 1 70 ? -8.779 9.591 -2.498 1.00 95.12 70 SER A C 1
ATOM 524 O O . SER A 1 70 ? -8.736 8.394 -2.222 1.00 95.12 70 SER A O 1
ATOM 526 N N . LYS A 1 71 ? -8.300 10.527 -1.673 1.00 92.62 71 LYS A N 1
ATOM 527 C CA . LYS A 1 71 ? -7.670 10.207 -0.375 1.00 92.62 71 LYS A CA 1
ATOM 528 C C . LYS A 1 71 ? -8.654 10.145 0.793 1.00 92.62 71 LYS A C 1
ATOM 530 O O . LYS A 1 71 ? -8.269 9.796 1.904 1.00 92.62 71 LYS A O 1
ATOM 535 N N . ASP A 1 72 ? -9.905 10.488 0.530 1.00 91.56 72 ASP A N 1
ATOM 536 C CA . ASP A 1 72 ? -11.015 10.680 1.462 1.00 91.56 72 ASP A CA 1
ATOM 537 C C . ASP A 1 72 ? -12.116 9.613 1.315 1.00 91.56 72 ASP A C 1
ATOM 539 O O . ASP A 1 72 ? -13.221 9.789 1.822 1.00 91.56 72 ASP A O 1
ATOM 543 N N . LYS A 1 73 ? -11.832 8.523 0.594 1.00 91.69 73 LYS A N 1
ATOM 544 C CA . LYS A 1 73 ? -12.748 7.399 0.366 1.00 91.69 73 LYS A CA 1
ATOM 545 C C . LYS A 1 73 ? -12.003 6.077 0.450 1.00 91.69 73 LYS A C 1
ATOM 547 O O . LYS A 1 73 ? -10.780 6.045 0.378 1.00 91.69 73 LYS A O 1
ATOM 552 N N . MET A 1 74 ? -12.743 4.976 0.531 1.00 93.12 74 MET A N 1
ATOM 553 C CA . MET A 1 74 ? -12.166 3.639 0.422 1.00 93.12 74 MET A CA 1
ATOM 554 C C . MET A 1 74 ? -11.448 3.457 -0.923 1.00 93.12 74 MET A C 1
ATOM 556 O O . MET A 1 74 ? -11.949 3.874 -1.970 1.00 93.12 74 MET A O 1
ATOM 560 N N . LEU A 1 75 ? -10.289 2.795 -0.903 1.00 95.44 75 LEU A N 1
ATOM 561 C CA . LEU A 1 75 ? -9.536 2.479 -2.114 1.00 95.44 75 LEU A CA 1
ATOM 562 C C . LEU A 1 75 ? -10.413 1.701 -3.112 1.00 95.44 75 LEU A C 1
ATOM 564 O O . LEU A 1 75 ? -11.005 0.679 -2.774 1.00 95.44 75 LEU A O 1
ATOM 568 N N . GLY A 1 76 ? -10.477 2.186 -4.355 1.00 94.25 76 GLY A N 1
ATOM 569 C CA . GLY A 1 76 ? -11.301 1.589 -5.411 1.00 94.25 76 GLY A CA 1
ATOM 570 C C . GLY A 1 76 ? -12.763 2.060 -5.441 1.00 94.25 76 GLY A C 1
ATOM 571 O O . GLY A 1 76 ? -13.575 1.427 -6.121 1.00 94.25 76 GLY A O 1
ATOM 572 N N . LYS A 1 77 ? -13.110 3.141 -4.726 1.00 90.50 77 LYS A N 1
ATOM 573 C CA . LYS A 1 77 ? -14.424 3.809 -4.763 1.00 90.50 77 LYS A CA 1
ATOM 574 C C . LYS A 1 77 ? -14.365 5.240 -5.289 1.00 90.50 77 LYS A C 1
ATOM 576 O O . LYS A 1 77 ? -13.294 5.877 -5.204 1.00 90.50 77 LYS A O 1
#

Solvent-accessible surface area (backbone atoms only — not comparable to full-atom values): 5843 Å² total; per-residue (Å²): 134,73,90,78,81,60,83,75,76,84,48,85,44,49,47,70,43,96,84,70,82,48,77,44,81,42,87,67,96,69,47,61,50,85,78,77,93,74,84,84,89,75,88,89,87,86,86,85,85,82,83,90,76,81,91,85,69,85,80,92,71,86,88,87,78,63,95,84,58,66,48,76,31,52,78,96,108

Mean predicted aligned error: 6.91 Å

Sequence (77 aa):
MNPLSGPAPPINGLKLSSDGCTISAQGDLEDRVLLGDVCFSEGIHYWEWNVEQYDGKGQPSFGIALAQVSKDKMLGK

pLDDT: mean 85.24, std 16.49, range [36.38, 97.69]

InterPro domains:
  IPR001870 B30.2/SPRY domain [PS50188] (1-77)
  IPR013320 Concanavalin A-like lectin/glucanase domain superfamily [SSF49899] (13-76)
  IPR043136 B30.2/SPRY domain superfamily [G3DSA:2.60.120.920] (10-77)